Protein AF-A0A383CH39-F1 (afdb_monomer_lite)

Radius of gyration: 22.1 Å; chains: 1; bounding box: 54×40×44 Å

Organism: NCBI:txid408172

Sequence (65 aa):
VGEEVIEQGKVDEDFLLAMEHGMPPAGGIGIGIDRLVMLLTNNPSIREVILFPQLREAESANVEE

Structure (mmCIF, N/CA/C/O backbone):
data_AF-A0A383CH39-F1
#
_entry.id   AF-A0A383CH39-F1
#
loop_
_atom_site.group_PDB
_atom_site.id
_atom_site.type_symbol
_atom_site.label_atom_id
_atom_site.label_alt_id
_atom_site.label_comp_id
_atom_site.label_asym_id
_atom_site.label_entity_id
_atom_site.label_seq_id
_atom_site.pdbx_PDB_ins_code
_atom_site.Cartn_x
_atom_site.Cartn_y
_atom_site.Cartn_z
_atom_site.occupancy
_atom_site.B_iso_or_equiv
_atom_site.auth_seq_id
_atom_site.auth_comp_id
_atom_site.auth_asym_id
_atom_site.auth_atom_id
_atom_site.pdbx_PDB_model_num
ATOM 1 N N . VAL A 1 1 ? 21.697 -32.355 7.795 1.00 41.31 1 VAL A N 1
ATOM 2 C CA . VAL A 1 1 ? 21.580 -30.916 8.109 1.00 41.31 1 VAL A CA 1
ATOM 3 C C . VAL A 1 1 ? 20.589 -30.385 7.100 1.00 41.31 1 VAL A C 1
ATOM 5 O O . VAL A 1 1 ? 20.874 -30.497 5.918 1.00 41.31 1 VAL A O 1
ATOM 8 N N . GLY A 1 2 ? 19.370 -30.079 7.548 1.00 41.94 2 GLY A N 1
ATOM 9 C CA . GLY A 1 2 ? 18.252 -29.762 6.660 1.00 41.94 2 GLY A CA 1
ATOM 10 C C . GLY A 1 2 ? 18.513 -28.462 5.914 1.00 41.94 2 GLY A C 1
ATOM 11 O O . GLY A 1 2 ? 18.917 -27.482 6.533 1.00 41.94 2 GLY A O 1
ATOM 12 N N . GLU A 1 3 ? 18.329 -28.485 4.598 1.00 50.19 3 GLU A N 1
ATOM 13 C CA . GLU A 1 3 ? 18.308 -27.277 3.781 1.00 50.19 3 GLU A CA 1
ATOM 14 C C . GLU A 1 3 ? 17.097 -26.438 4.198 1.00 50.19 3 GLU A C 1
ATOM 16 O O . GLU A 1 3 ? 15.948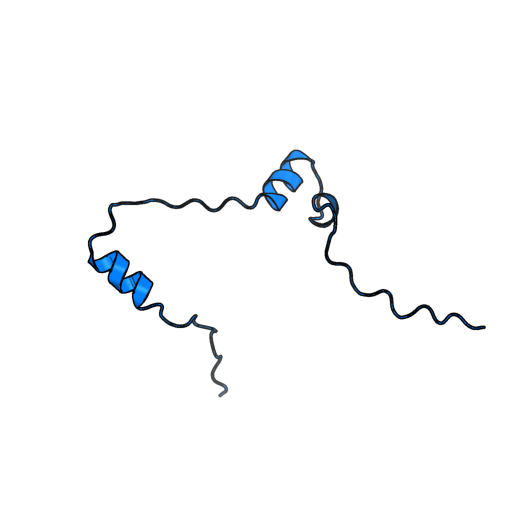 -26.832 3.999 1.00 50.19 3 GLU A O 1
ATOM 21 N N . GLU A 1 4 ? 17.359 -25.287 4.816 1.00 50.78 4 GLU A N 1
ATOM 22 C CA . GLU A 1 4 ? 16.403 -24.186 4.859 1.00 50.78 4 GLU A CA 1
ATOM 23 C C . GLU A 1 4 ? 16.103 -23.781 3.414 1.00 50.78 4 GLU A C 1
ATOM 25 O O . GLU A 1 4 ? 16.907 -23.123 2.752 1.00 50.78 4 GLU A O 1
ATOM 30 N N . VAL A 1 5 ? 14.944 -24.196 2.906 1.00 53.62 5 VAL A N 1
ATOM 31 C CA . VAL A 1 5 ? 14.394 -23.663 1.662 1.00 53.62 5 VAL A CA 1
ATOM 32 C C . VAL A 1 5 ? 13.964 -22.232 1.961 1.00 53.62 5 VAL A C 1
ATOM 34 O O . VAL A 1 5 ? 12.856 -21.979 2.426 1.00 53.62 5 VAL A O 1
ATOM 37 N N . ILE A 1 6 ? 14.873 -21.285 1.741 1.00 57.88 6 ILE A N 1
ATOM 38 C CA . ILE A 1 6 ? 14.509 -19.879 1.599 1.00 57.88 6 ILE A CA 1
ATOM 39 C C . ILE A 1 6 ? 13.600 -19.831 0.372 1.00 57.88 6 ILE A C 1
ATOM 41 O O . ILE A 1 6 ? 14.024 -20.205 -0.721 1.00 57.88 6 ILE A O 1
ATOM 45 N N . GLU A 1 7 ? 12.346 -19.429 0.564 1.00 56.97 7 GLU A N 1
ATOM 46 C CA . GLU A 1 7 ? 11.334 -19.252 -0.479 1.00 56.97 7 GLU A CA 1
ATOM 47 C C . GLU A 1 7 ? 11.763 -18.100 -1.406 1.00 56.97 7 GLU A C 1
ATOM 49 O O . GLU A 1 7 ? 11.280 -16.974 -1.332 1.00 56.97 7 GLU A O 1
ATOM 54 N N . GLN A 1 8 ? 12.776 -18.347 -2.236 1.00 59.88 8 GLN A N 1
ATOM 55 C CA . GLN A 1 8 ? 13.198 -17.418 -3.267 1.00 59.88 8 GLN A CA 1
ATOM 56 C C . GLN A 1 8 ? 12.166 -17.507 -4.381 1.00 59.88 8 GLN A C 1
ATOM 58 O O . GLN A 1 8 ? 12.038 -18.535 -5.051 1.00 59.88 8 GLN A O 1
ATOM 63 N N . GLY A 1 9 ? 11.388 -16.432 -4.518 1.00 67.38 9 GLY A N 1
ATOM 64 C CA . GLY A 1 9 ? 10.409 -16.279 -5.581 1.00 67.38 9 GLY A CA 1
ATOM 65 C C . GLY A 1 9 ? 11.016 -16.660 -6.929 1.00 67.38 9 GLY A C 1
ATOM 66 O O . GLY A 1 9 ? 12.169 -16.344 -7.223 1.00 67.38 9 GLY A O 1
ATOM 67 N N . LYS A 1 10 ? 10.233 -17.384 -7.730 1.00 82.31 10 LYS A N 1
ATOM 68 C CA . LYS A 1 10 ? 10.591 -17.759 -9.098 1.00 82.31 10 LYS A CA 1
ATOM 69 C C . LYS A 1 10 ? 11.114 -16.529 -9.855 1.00 82.31 10 LYS A C 1
ATOM 71 O O . LYS A 1 10 ? 10.498 -15.468 -9.781 1.00 82.31 10 LYS A O 1
ATOM 76 N N . VAL A 1 11 ? 12.214 -16.689 -10.591 1.00 89.06 11 VAL A N 1
ATOM 77 C CA . VAL A 1 11 ? 12.739 -15.630 -11.465 1.00 89.06 11 VAL A CA 1
ATOM 78 C C . VAL A 1 11 ? 11.695 -15.288 -12.530 1.00 89.06 11 VAL A C 1
ATOM 80 O O . VAL A 1 11 ? 11.164 -16.180 -13.198 1.00 89.06 11 VAL A O 1
ATOM 83 N N . ASP A 1 12 ? 11.392 -13.998 -12.653 1.00 92.12 12 ASP A N 1
ATOM 84 C CA . ASP A 1 12 ? 10.499 -13.447 -13.669 1.00 92.12 12 ASP A CA 1
ATOM 85 C C . ASP A 1 12 ? 11.335 -12.948 -14.859 1.00 92.12 12 ASP A C 1
ATOM 87 O O . ASP A 1 12 ? 11.880 -11.842 -14.842 1.00 92.12 12 ASP A O 1
ATOM 91 N N . GLU A 1 13 ? 11.482 -13.805 -15.872 1.00 93.94 13 GLU A N 1
ATOM 92 C CA . GLU A 1 13 ? 12.252 -13.510 -17.089 1.00 93.94 13 GLU A CA 1
ATOM 93 C C . GLU A 1 13 ? 11.625 -12.376 -17.916 1.00 93.94 13 GLU A C 1
ATOM 95 O O . GLU A 1 13 ? 12.343 -11.608 -18.556 1.00 93.94 13 GLU A O 1
ATOM 100 N N . ASP A 1 14 ? 10.297 -12.219 -17.869 1.00 94.31 14 ASP A N 1
ATOM 101 C CA . ASP A 1 14 ? 9.597 -11.162 -18.603 1.00 94.31 14 ASP A CA 1
ATOM 102 C C . ASP A 1 14 ? 9.887 -9.792 -17.975 1.00 94.31 14 ASP A C 1
ATOM 104 O O . ASP A 1 14 ? 10.107 -8.804 -18.684 1.00 94.31 14 ASP A O 1
ATOM 108 N N . PHE A 1 15 ? 9.960 -9.733 -16.640 1.00 92.56 15 PHE A N 1
ATOM 109 C CA . PHE A 1 15 ? 10.393 -8.533 -15.927 1.00 92.56 15 PHE A CA 1
ATOM 110 C C . PHE A 1 15 ? 11.836 -8.148 -16.287 1.00 92.56 15 PHE A C 1
ATOM 112 O O . PHE A 1 15 ? 12.106 -6.978 -16.563 1.00 92.56 15 PHE A O 1
ATOM 119 N N . LEU A 1 16 ? 12.760 -9.114 -16.333 1.00 93.62 16 LEU A N 1
ATOM 120 C CA . LEU A 1 16 ? 14.155 -8.862 -16.714 1.00 93.62 16 LEU A CA 1
ATOM 121 C C . LEU A 1 16 ? 14.273 -8.375 -18.159 1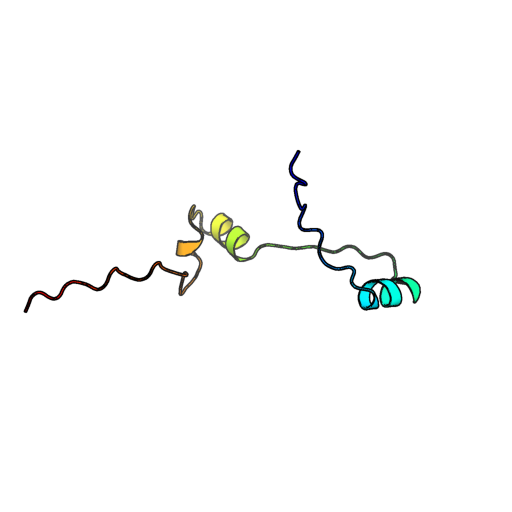.00 93.62 16 LEU A C 1
ATOM 123 O O . LEU A 1 16 ? 14.927 -7.361 -18.409 1.00 93.62 16 LEU A O 1
ATOM 127 N N . LEU A 1 17 ? 13.577 -9.025 -19.092 1.00 95.50 17 LEU A N 1
ATOM 128 C CA . LEU A 1 17 ? 13.545 -8.602 -20.486 1.00 95.50 17 LEU A CA 1
ATOM 129 C C . LEU A 1 17 ? 13.041 -7.157 -20.615 1.00 95.50 17 LEU A C 1
ATOM 131 O O . LEU A 1 17 ? 13.617 -6.364 -21.359 1.00 95.50 17 LEU A O 1
ATOM 135 N N . ALA A 1 18 ? 12.002 -6.770 -19.870 1.00 93.88 18 ALA A N 1
ATOM 136 C CA . ALA A 1 18 ? 11.507 -5.394 -19.868 1.00 93.88 18 ALA A CA 1
ATOM 137 C C . ALA A 1 18 ? 12.554 -4.386 -19.350 1.00 93.88 18 ALA A C 1
ATOM 139 O O . ALA A 1 18 ? 12.668 -3.285 -19.892 1.00 93.88 18 ALA A O 1
ATOM 140 N N . MET A 1 19 ? 13.354 -4.765 -18.348 1.00 94.19 19 MET A N 1
ATOM 141 C CA . MET A 1 19 ? 14.451 -3.937 -17.832 1.00 94.19 19 MET A CA 1
ATOM 142 C C . MET A 1 19 ? 15.559 -3.729 -18.876 1.00 94.19 19 MET A C 1
ATOM 144 O O . MET A 1 19 ? 16.063 -2.610 -19.016 1.00 94.19 19 MET A O 1
ATOM 148 N N . GLU A 1 20 ? 15.905 -4.774 -19.636 1.00 96.69 20 GLU A N 1
ATOM 149 C CA . GLU A 1 20 ? 16.927 -4.742 -20.696 1.00 96.69 20 GLU A CA 1
ATOM 150 C C . GLU A 1 20 ? 16.566 -3.817 -21.864 1.00 96.69 20 GLU A C 1
ATOM 152 O O . GLU A 1 20 ? 17.452 -3.215 -22.470 1.00 96.69 20 GLU A O 1
ATOM 157 N N . HIS A 1 21 ? 15.271 -3.628 -22.141 1.00 95.88 21 HIS A N 1
ATOM 158 C CA . HIS A 1 21 ? 14.802 -2.661 -23.142 1.00 95.88 21 HIS A CA 1
ATOM 159 C C . HIS A 1 21 ? 15.068 -1.196 -22.744 1.00 95.88 21 HIS A C 1
ATOM 161 O O . HIS A 1 21 ? 14.843 -0.289 -23.548 1.00 95.88 21 HIS A O 1
ATOM 167 N N . GLY A 1 22 ? 15.587 -0.959 -21.535 1.00 91.62 22 GLY A N 1
ATOM 168 C CA . GLY A 1 22 ? 16.067 0.337 -21.079 1.00 91.62 22 GLY A CA 1
ATOM 169 C C . GLY A 1 22 ? 15.076 1.028 -20.158 1.00 91.62 22 GLY A C 1
ATOM 170 O O . GLY A 1 22 ? 14.579 2.107 -20.488 1.00 91.62 22 GLY A O 1
ATOM 171 N N . MET A 1 23 ? 14.807 0.431 -18.989 1.00 94.19 23 MET A N 1
ATOM 172 C CA . MET A 1 23 ? 14.025 1.107 -17.950 1.00 94.19 23 MET A CA 1
ATOM 173 C C . MET A 1 23 ? 14.702 2.444 -17.579 1.00 94.19 23 MET A C 1
ATOM 175 O O . MET A 1 23 ? 15.869 2.447 -17.174 1.00 94.19 23 MET A O 1
ATOM 179 N N . PRO A 1 24 ? 14.002 3.588 -17.689 1.00 94.31 24 PRO A N 1
ATOM 180 C CA . PRO A 1 24 ? 14.524 4.871 -17.233 1.00 94.31 24 PRO A CA 1
ATOM 181 C C . PRO A 1 24 ? 14.814 4.861 -15.723 1.00 94.31 24 PRO A C 1
ATOM 183 O O . PRO A 1 24 ? 14.253 4.041 -14.993 1.00 94.31 24 PRO A O 1
ATOM 186 N N . PRO A 1 25 ? 15.630 5.798 -15.206 1.00 95.19 25 PRO A N 1
ATOM 187 C CA . PRO A 1 25 ? 15.776 5.961 -13.764 1.00 95.19 25 PRO A CA 1
ATOM 188 C C . PRO A 1 25 ? 14.406 6.254 -13.135 1.00 95.19 25 PRO A C 1
ATOM 190 O O . PRO A 1 25 ? 13.801 7.295 -13.393 1.0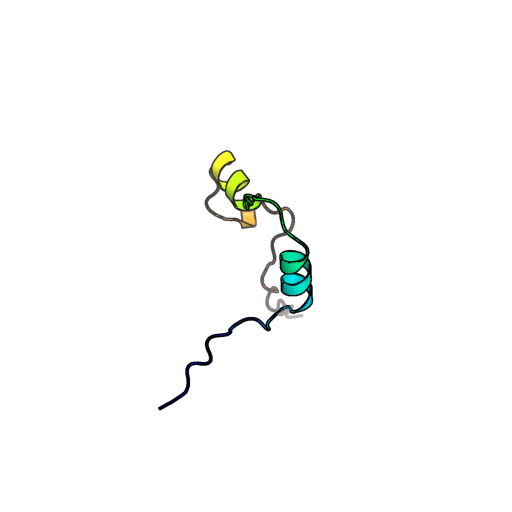0 95.19 25 PRO A O 1
ATOM 193 N N . ALA A 1 26 ? 13.918 5.322 -12.318 1.00 93.62 26 ALA A N 1
ATOM 194 C CA . ALA A 1 26 ? 12.594 5.364 -11.712 1.00 93.62 26 ALA A CA 1
ATOM 195 C C . ALA A 1 26 ? 12.673 5.071 -10.207 1.00 93.62 26 ALA A C 1
ATOM 197 O O . ALA A 1 26 ? 13.505 4.284 -9.757 1.00 93.62 26 ALA A O 1
ATOM 198 N N . GLY A 1 27 ? 11.791 5.705 -9.432 1.00 94.50 27 GLY A N 1
ATOM 199 C CA . GLY A 1 27 ? 11.585 5.421 -8.012 1.00 94.50 27 GLY A CA 1
ATOM 200 C C . GLY A 1 27 ? 10.145 4.979 -7.766 1.00 94.50 27 GLY A C 1
ATOM 201 O O . GLY A 1 27 ? 9.215 5.61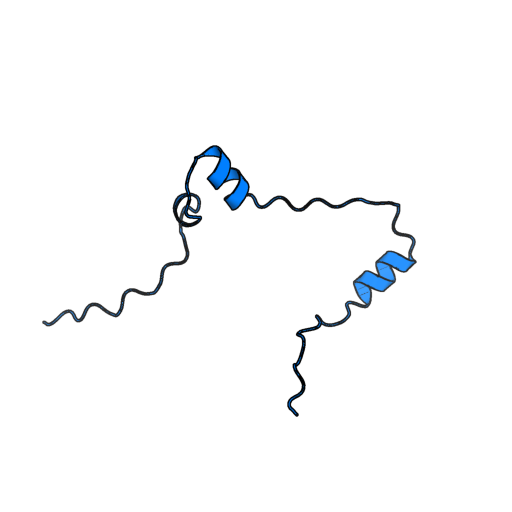5 -8.257 1.00 94.50 27 GLY A O 1
ATOM 202 N N . GLY A 1 28 ? 9.963 3.892 -7.016 1.00 94.69 28 GLY A N 1
ATOM 203 C CA . GLY A 1 28 ? 8.650 3.392 -6.602 1.00 94.69 28 GLY A CA 1
ATOM 204 C C . GLY A 1 28 ? 8.340 3.743 -5.148 1.00 94.69 28 GLY A C 1
ATOM 205 O O . GLY A 1 28 ? 9.242 3.819 -4.315 1.00 94.69 28 GLY A O 1
ATOM 206 N N . ILE A 1 29 ? 7.058 3.921 -4.829 1.00 96.75 29 ILE A N 1
ATOM 207 C CA . ILE A 1 29 ? 6.573 4.052 -3.453 1.00 96.75 29 ILE A CA 1
ATOM 208 C C . ILE A 1 29 ? 5.408 3.089 -3.225 1.00 96.75 29 ILE A C 1
ATOM 210 O O . ILE A 1 29 ? 4.488 3.013 -4.035 1.00 96.75 29 ILE A O 1
ATOM 214 N N . GLY A 1 30 ? 5.447 2.365 -2.107 1.00 96.00 30 GLY A N 1
ATOM 215 C CA . GLY A 1 30 ? 4.347 1.526 -1.638 1.00 96.00 30 GLY A CA 1
ATOM 216 C C . GLY A 1 30 ? 3.799 2.066 -0.324 1.00 96.00 30 GLY A C 1
ATOM 217 O O . GLY A 1 30 ? 4.468 1.973 0.703 1.00 96.00 30 GLY A O 1
ATOM 218 N N . ILE A 1 31 ? 2.589 2.628 -0.344 1.00 96.94 31 ILE A N 1
ATOM 219 C CA . ILE A 1 31 ? 1.904 3.109 0.863 1.00 96.94 31 ILE A CA 1
ATOM 220 C C . ILE A 1 31 ? 0.804 2.116 1.229 1.00 96.94 31 ILE A C 1
ATOM 222 O O . ILE A 1 31 ? -0.103 1.863 0.440 1.00 96.94 31 ILE A O 1
ATOM 226 N N . GLY A 1 32 ? 0.863 1.574 2.446 1.00 96.25 32 GLY A N 1
ATOM 227 C CA . GLY A 1 32 ? -0.207 0.733 2.977 1.00 96.25 32 GLY A CA 1
ATOM 228 C C . GLY A 1 32 ? -1.406 1.582 3.387 1.00 96.25 32 GLY A C 1
ATOM 229 O O . GLY A 1 32 ? -1.337 2.265 4.408 1.00 96.25 32 GLY A O 1
ATOM 230 N N . ILE A 1 33 ? -2.495 1.524 2.618 1.00 96.50 33 ILE A N 1
ATOM 231 C CA . ILE A 1 33 ? -3.702 2.329 2.862 1.00 96.50 33 ILE A CA 1
ATOM 232 C C . ILE A 1 33 ? -4.323 2.011 4.221 1.00 96.50 33 ILE A C 1
ATOM 234 O O . ILE A 1 33 ? -4.584 2.932 4.987 1.00 96.50 33 ILE A O 1
ATOM 238 N N . ASP A 1 34 ? -4.475 0.735 4.578 1.00 96.06 34 ASP A N 1
ATOM 239 C CA . ASP A 1 34 ? -5.070 0.342 5.860 1.00 96.06 34 ASP A CA 1
ATOM 240 C C . ASP A 1 34 ? -4.260 0.892 7.039 1.00 96.06 34 ASP A C 1
ATOM 242 O O . ASP A 1 34 ? -4.814 1.446 7.983 1.00 96.06 34 ASP A O 1
ATOM 246 N N . ARG A 1 35 ? -2.924 0.828 6.950 1.00 95.62 35 ARG A N 1
ATOM 247 C CA . ARG A 1 35 ? -2.027 1.370 7.982 1.00 95.62 35 ARG A CA 1
ATOM 248 C C . ARG A 1 35 ? -2.060 2.892 8.038 1.00 95.62 35 ARG A C 1
ATOM 250 O O . ARG A 1 35 ? -2.024 3.451 9.129 1.00 95.62 35 ARG A O 1
ATOM 257 N N . LEU A 1 36 ? -2.134 3.562 6.888 1.00 97.00 36 LEU A N 1
ATOM 258 C CA . LEU A 1 36 ? -2.311 5.010 6.841 1.00 97.00 36 LEU A CA 1
ATOM 259 C C . LEU A 1 36 ? -3.612 5.407 7.546 1.00 97.00 36 LEU A C 1
ATOM 261 O O . LEU A 1 36 ? -3.603 6.302 8.385 1.00 97.00 36 LEU A O 1
ATOM 265 N N . VAL A 1 37 ? -4.709 4.707 7.261 1.00 97.06 37 VAL A N 1
ATOM 266 C CA . VAL A 1 37 ? -6.002 4.959 7.902 1.00 97.06 37 VAL A CA 1
ATOM 267 C C . VAL A 1 37 ? -5.934 4.671 9.401 1.00 97.06 37 VAL A C 1
ATOM 269 O O . VAL A 1 37 ? -6.345 5.529 10.169 1.00 97.06 37 VAL A O 1
ATOM 272 N N . MET A 1 38 ? -5.337 3.555 9.835 1.00 97.75 38 MET A N 1
ATOM 273 C CA . MET A 1 38 ? -5.136 3.244 11.262 1.00 97.75 38 MET A CA 1
ATOM 274 C C . MET A 1 38 ? -4.441 4.383 12.017 1.00 97.75 38 MET A C 1
ATOM 276 O O . MET A 1 38 ? -4.852 4.728 13.124 1.00 97.75 38 MET A O 1
ATOM 280 N N . LEU A 1 39 ? -3.412 4.989 11.413 1.00 96.75 39 LEU A N 1
ATOM 281 C CA . LEU A 1 39 ? -2.713 6.138 11.993 1.00 96.75 39 LEU A CA 1
ATOM 282 C C . LEU A 1 39 ? -3.607 7.381 12.048 1.00 96.75 39 LEU A C 1
ATOM 284 O O . LEU A 1 39 ? -3.648 8.056 13.073 1.00 96.75 39 LEU A O 1
ATOM 288 N N . LEU A 1 40 ? -4.334 7.677 10.967 1.00 97.81 40 LEU A N 1
ATOM 289 C CA . LEU A 1 40 ? -5.220 8.843 10.884 1.00 97.81 40 LEU A CA 1
ATOM 290 C C . LEU A 1 40 ? -6.424 8.743 11.829 1.00 97.81 40 LEU A C 1
ATOM 292 O O . LEU A 1 40 ? -6.907 9.765 12.310 1.00 97.81 40 LEU A O 1
ATOM 296 N N . THR A 1 41 ? -6.905 7.531 12.100 1.00 97.00 41 THR A N 1
ATOM 297 C CA . THR A 1 41 ? -8.059 7.277 12.970 1.00 97.00 41 THR A CA 1
ATOM 298 C C . THR A 1 41 ? -7.665 6.859 14.386 1.00 97.00 41 THR A C 1
ATOM 300 O O . THR A 1 41 ? -8.550 6.614 15.199 1.00 97.00 41 THR A O 1
ATOM 303 N N . ASN A 1 42 ? -6.364 6.776 14.692 1.00 96.38 42 ASN A N 1
ATOM 304 C CA . ASN A 1 42 ? -5.819 6.310 15.972 1.00 96.38 42 ASN A CA 1
ATOM 305 C C . ASN A 1 42 ? -6.359 4.931 16.414 1.00 96.38 42 ASN A C 1
ATOM 307 O O . ASN A 1 42 ? -6.636 4.706 17.593 1.00 96.38 42 ASN A O 1
ATOM 311 N N . ASN A 1 43 ? -6.505 4.008 15.461 1.00 95.62 43 ASN A N 1
ATOM 312 C CA . ASN A 1 43 ? -6.990 2.650 15.704 1.00 95.62 43 ASN A CA 1
ATOM 313 C C . ASN A 1 43 ? -5.818 1.652 15.699 1.00 95.62 43 ASN A C 1
ATOM 315 O O . ASN A 1 43 ? -5.107 1.555 14.694 1.00 95.62 43 ASN A O 1
ATOM 319 N N . PRO A 1 44 ? -5.593 0.881 16.782 1.00 93.56 44 PRO A N 1
ATOM 320 C CA . PRO A 1 44 ? -4.468 -0.050 16.871 1.00 93.56 44 PRO A CA 1
ATOM 321 C C . PRO A 1 44 ? -4.679 -1.346 16.071 1.00 93.56 44 PRO A C 1
ATOM 323 O O . PRO A 1 44 ? -3.716 -2.072 15.826 1.00 93.56 44 PRO A O 1
ATOM 326 N N . SER A 1 45 ? -5.914 -1.656 15.656 1.00 94.69 45 SER A N 1
ATOM 327 C CA . SER A 1 45 ? -6.267 -2.889 14.943 1.00 94.69 45 SER A CA 1
ATOM 328 C C . SER A 1 45 ? -6.696 -2.622 13.500 1.00 94.69 45 SER A C 1
ATOM 330 O O . SER A 1 45 ? -7.580 -1.811 13.240 1.00 94.69 45 SER A O 1
ATOM 332 N N . ILE A 1 46 ? -6.149 -3.385 12.546 1.00 95.94 46 ILE A N 1
ATOM 333 C CA . ILE A 1 46 ? -6.541 -3.296 11.127 1.00 95.94 46 ILE A CA 1
ATOM 334 C C . ILE A 1 46 ? -8.015 -3.673 10.897 1.00 95.94 46 ILE A C 1
ATOM 336 O O . ILE A 1 46 ? -8.653 -3.196 9.964 1.00 95.94 46 ILE A O 1
ATOM 340 N N . ARG A 1 47 ? -8.591 -4.502 11.779 1.00 94.25 47 ARG A N 1
ATOM 341 C CA . ARG A 1 47 ? -9.996 -4.925 11.675 1.00 94.25 47 ARG A CA 1
ATOM 342 C C . ARG A 1 47 ? -10.978 -3.773 11.893 1.00 94.25 47 ARG A C 1
ATOM 344 O O . ARG A 1 47 ? -12.127 -3.901 11.502 1.00 94.25 47 ARG A O 1
ATOM 351 N N . GLU A 1 48 ? -10.531 -2.679 12.507 1.00 93.88 48 GLU A N 1
ATOM 352 C CA . GLU A 1 48 ? -11.350 -1.491 12.780 1.00 93.88 48 GLU A CA 1
ATOM 353 C C . GLU A 1 48 ? -11.408 -0.527 11.587 1.00 93.88 48 GLU A C 1
ATOM 355 O O . GLU A 1 48 ? -12.249 0.368 11.566 1.00 93.88 48 GLU A O 1
ATOM 360 N N . VAL A 1 49 ? -10.530 -0.701 10.591 1.00 96.19 49 VAL A N 1
ATOM 361 C CA . VAL A 1 49 ? -10.466 0.149 9.387 1.00 96.19 49 VAL A CA 1
ATOM 362 C C . VAL A 1 49 ? -10.891 -0.578 8.108 1.00 96.19 49 VAL A C 1
ATOM 364 O O . VAL A 1 49 ? -10.979 0.041 7.050 1.00 96.19 49 VAL A O 1
ATOM 367 N N . ILE A 1 50 ? -11.186 -1.878 8.196 1.00 96.31 50 ILE A N 1
ATOM 368 C CA . ILE A 1 50 ? -11.693 -2.700 7.093 1.00 96.31 50 ILE A CA 1
ATOM 369 C C . ILE A 1 50 ? -13.186 -2.943 7.312 1.00 96.31 50 ILE A C 1
ATOM 371 O O . ILE A 1 50 ? -13.587 -3.416 8.370 1.00 96.31 50 ILE A O 1
ATOM 375 N N . LEU A 1 51 ? -14.008 -2.677 6.292 1.00 95.88 51 LEU A N 1
ATOM 376 C CA . LEU A 1 51 ? -15.468 -2.812 6.390 1.00 95.88 51 LEU A CA 1
ATOM 377 C C . LEU A 1 51 ? -15.920 -4.254 6.690 1.00 95.88 51 LEU A C 1
ATOM 379 O O . LEU A 1 51 ? -16.848 -4.465 7.465 1.00 95.88 51 LEU A O 1
ATOM 383 N N . PHE A 1 52 ? -15.245 -5.239 6.094 1.00 95.69 52 PHE A N 1
ATOM 384 C CA . PHE A 1 52 ? -15.505 -6.668 6.286 1.00 95.69 52 PHE A CA 1
ATOM 385 C C . PHE A 1 52 ? -14.181 -7.403 6.534 1.00 95.69 52 PHE A C 1
ATOM 387 O O . PHE A 1 52 ? -13.583 -7.932 5.595 1.00 95.69 52 PHE A O 1
ATOM 394 N N . PRO A 1 53 ? -13.650 -7.388 7.768 1.00 93.94 53 PRO A N 1
ATOM 395 C CA . PRO A 1 53 ? -12.394 -8.060 8.061 1.00 93.94 53 PRO A CA 1
ATOM 396 C C . PRO A 1 53 ? -12.563 -9.574 7.931 1.00 93.94 53 PRO A C 1
ATOM 398 O O . PRO A 1 53 ? -13.622 -10.121 8.236 1.00 93.94 53 PRO A O 1
ATOM 401 N N . GLN A 1 54 ? -11.500 -10.273 7.533 1.00 93.25 54 GLN A N 1
ATOM 402 C CA . GLN A 1 54 ? -11.508 -11.731 7.560 1.00 93.25 54 GLN A CA 1
ATOM 403 C C . GLN A 1 54 ? -11.604 -12.206 9.015 1.00 93.25 54 GLN A C 1
ATOM 405 O O . GLN A 1 54 ? -10.687 -12.012 9.822 1.00 93.25 54 GLN A O 1
ATOM 410 N N . LEU A 1 55 ? -12.748 -12.792 9.353 1.00 91.00 55 LEU A N 1
ATOM 411 C CA . LEU A 1 55 ? -13.015 -13.380 10.657 1.00 91.00 55 LEU A CA 1
ATOM 412 C C . LEU A 1 55 ? -12.720 -14.878 10.613 1.00 91.00 55 LEU A C 1
ATOM 414 O O . LEU A 1 55 ? -12.812 -15.516 9.565 1.00 91.00 55 LEU A O 1
ATOM 418 N N . ARG A 1 56 ? -12.368 -15.446 11.769 1.00 88.88 56 ARG A N 1
ATOM 419 C CA . ARG A 1 56 ? -12.393 -16.900 11.933 1.00 88.88 56 ARG A CA 1
ATOM 420 C C . ARG A 1 56 ? -13.846 -17.348 11.853 1.00 88.88 56 ARG A C 1
ATOM 422 O O . ARG A 1 56 ? -14.715 -16.677 12.409 1.00 88.88 56 ARG A O 1
ATOM 429 N N . GLU A 1 57 ? -14.084 -18.477 11.201 1.00 88.12 57 GLU A N 1
ATOM 430 C CA . GLU A 1 57 ? -15.388 -19.128 11.247 1.00 88.12 57 GLU A CA 1
ATOM 431 C C . GLU A 1 57 ? -15.788 -19.324 12.714 1.00 88.12 57 GLU A C 1
ATOM 433 O O . GLU A 1 57 ? -14.978 -19.763 13.541 1.00 88.12 57 GLU A O 1
ATOM 438 N N . ALA A 1 58 ? -17.015 -18.923 13.051 1.00 78.00 58 ALA A N 1
ATOM 439 C CA . ALA A 1 58 ? -17.596 -19.285 14.329 1.00 78.00 58 ALA A CA 1
ATOM 440 C C . ALA A 1 58 ? -17.727 -20.807 14.323 1.00 78.00 58 ALA A C 1
ATOM 442 O O . ALA A 1 58 ? -18.378 -21.360 13.437 1.00 78.00 58 ALA A O 1
ATOM 443 N N . GLU A 1 59 ? -17.054 -21.465 15.268 1.00 69.25 59 GLU A N 1
ATOM 444 C CA . GLU A 1 59 ? -17.239 -22.884 15.551 1.00 69.25 59 GLU A CA 1
ATOM 445 C C . GLU A 1 59 ? -18.742 -23.120 15.592 1.00 69.25 59 GLU A C 1
ATOM 447 O O . GLU A 1 59 ? -19.431 -22.423 16.341 1.00 69.25 59 GLU A O 1
ATOM 452 N N . SER A 1 60 ? -19.229 -23.962 14.672 1.00 60.59 60 SER A N 1
ATOM 453 C CA . SER A 1 60 ? -20.642 -24.268 14.471 1.00 60.59 60 SER A CA 1
ATOM 454 C C . SER A 1 60 ? -21.310 -24.278 15.828 1.00 60.59 60 SER A C 1
ATOM 456 O O . SER A 1 60 ? -21.012 -25.159 16.636 1.00 60.59 60 SER A O 1
ATOM 458 N N . ALA A 1 61 ? -22.113 -23.246 16.104 1.00 59.53 61 ALA A N 1
ATOM 459 C CA . ALA A 1 61 ? -22.874 -23.189 17.329 1.00 59.53 61 ALA A CA 1
ATOM 460 C C . ALA A 1 61 ? -23.599 -24.526 17.383 1.00 59.53 61 ALA A C 1
ATOM 462 O O . ALA A 1 61 ? -24.399 -24.820 16.492 1.00 59.53 61 ALA A O 1
ATOM 463 N N . ASN A 1 62 ? -23.218 -25.366 18.346 1.00 59.28 62 ASN A N 1
ATOM 464 C CA . ASN A 1 62 ? -23.989 -26.531 18.714 1.00 59.28 62 ASN A CA 1
ATOM 465 C C . ASN A 1 62 ? -25.332 -25.957 19.145 1.00 59.28 62 ASN A C 1
ATOM 467 O O . ASN A 1 62 ? -25.515 -25.541 20.287 1.00 59.28 62 ASN A O 1
ATOM 471 N N . VAL A 1 63 ? -26.231 -25.820 18.174 1.00 59.25 63 VAL A N 1
ATOM 472 C CA . VAL A 1 63 ? -27.648 -25.667 18.415 1.00 59.25 63 VAL A CA 1
ATOM 473 C C . VAL A 1 63 ? -28.036 -27.042 18.927 1.00 59.25 63 VAL A C 1
ATOM 475 O O . VAL A 1 63 ? -28.334 -27.946 18.152 1.00 59.25 63 VAL A O 1
ATOM 478 N N . GLU A 1 64 ? -27.848 -27.228 20.233 1.00 56.72 64 GLU A N 1
ATOM 479 C CA . GLU A 1 64 ? -28.555 -28.259 20.969 1.00 56.72 64 GLU A CA 1
ATOM 480 C C . GLU A 1 64 ? -30.040 -27.960 20.752 1.00 56.72 64 GLU A C 1
ATOM 482 O O . GLU A 1 64 ? -30.546 -26.913 21.167 1.00 56.72 64 GLU A O 1
ATOM 487 N N . GLU A 1 65 ? -30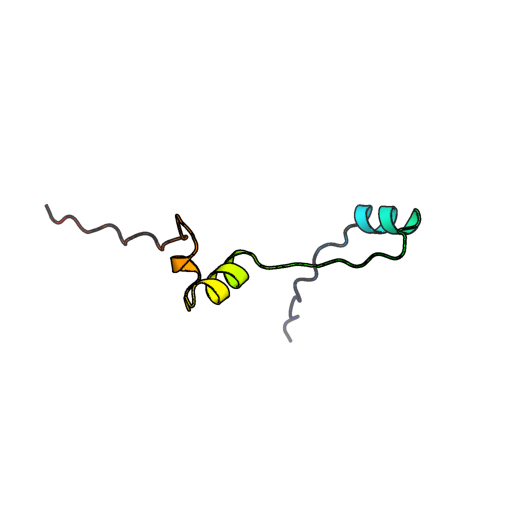.667 -28.830 19.966 1.00 50.22 65 GLU A N 1
ATOM 488 C CA . GLU A 1 65 ? -32.117 -28.952 19.851 1.00 50.22 65 GLU A CA 1
ATOM 489 C C . GLU A 1 65 ? -32.690 -29.569 21.135 1.00 50.22 65 GLU A C 1
ATOM 491 O O . GLU A 1 65 ? -32.055 -30.510 21.674 1.00 50.22 65 GLU A O 1
#

pLDDT: mean 84.71, std 17.15, range [41.31, 97.81]

Secondary structure (DSSP, 8-state):
--------PPP-HHHHHHHHTT--S-------HHHHHHHHTT-S-GGGTSSS--PPPP-------

InterPro domains:
  IPR004364 Aminoacyl-tRNA synthetase, class II (D/K/N) [PF00152] (7-55)
  IPR006195 Aminoacyl-tRNA synthetase, class II [PS50862] (23-53)
  IPR045864 Class II Aminoacyl-tRNA synth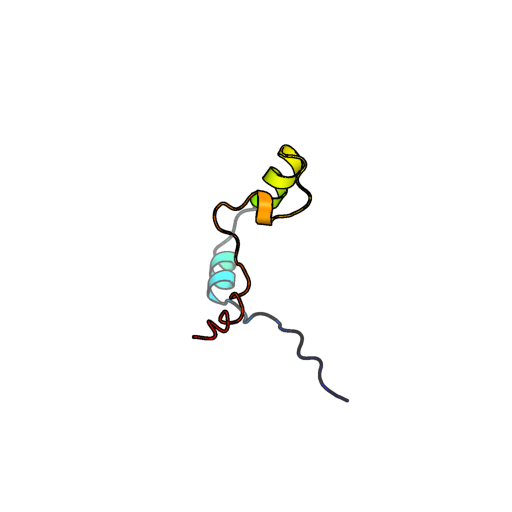etase/Biotinyl protein ligase (BPL) and lipoyl protein ligase (LPL) [G3DSA:3.30.930.10] (2-65)
  IPR045864 Class II Aminoacyl-tRNA synthetase/Biotinyl protein ligase (BPL) and lipoyl protein ligase (LPL) [SSF55681] (7-56)

Foldseek 3Di:
DDDPPPCDDDDDVVVVVVVVVPDDDDDDDDDDPLVVVCVVVVPPDSCVSDPDDDDDPDPPPPPPD